Protein AF-A0A382W551-F1 (afdb_monomer_lite)

Organism: NCBI:txid408172

Foldseek 3Di:
DDQPDDDPVVLVVVCVVVVPDDPVSSVVVVLVSSLVSVLVVVCVVPPQVVC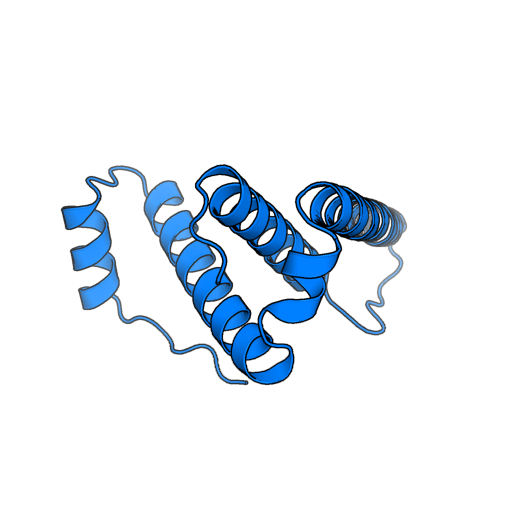VVCDLVVLVVQLVVLVVVLVVVVVCVVVVNDDDPDADNSNSVSSNVNSVVVNVCRVVVNRD

Secondary structure (DSSP, 8-state):
----PPPHHHHHHHHHHHT--SHHHHHHHHHHHHHHHHHHHHHHHH-SHHHHHHHHHHHHHHHHHHHHHHHHHHHHHHTT-----SS-HHHHHHHHHHHHHHHHHHHTT---

Sequence (112 aa):
MTVKKINEDKMSFMQDILGIETDMGVEMLRIVCECVQLFDTKQMDYGSTNIAACGEMGIAVRLQDKVSRMQNLLLKELKGESGVNHESLEDTFKDAANYAMIGLLLKRGLWK

Radius of gyration: 16.27 Å; chains: 1; bounding box: 38×27×41 Å

pLDDT: mean 91.68, std 9.25, range [54.22, 98.31]

Structure (mmCIF, N/CA/C/O backbone):
data_AF-A0A382W551-F1
#
_entry.id   AF-A0A382W551-F1
#
loop_
_atom_site.group_PDB
_atom_site.id
_atom_site.type_symbol
_atom_site.label_atom_id
_atom_site.label_alt_id
_atom_site.label_comp_id
_atom_site.label_asym_id
_atom_site.label_entity_id
_atom_site.label_seq_id
_atom_site.pdbx_PDB_ins_code
_atom_site.Cartn_x
_atom_site.Cartn_y
_atom_site.Cartn_z
_atom_site.occupancy
_atom_site.B_iso_or_equiv
_atom_site.auth_seq_id
_atom_site.auth_comp_id
_atom_site.auth_asym_id
_atom_site.auth_atom_id
_atom_site.pdbx_PDB_model_num
ATOM 1 N N . MET A 1 1 ? -1.638 16.613 -0.141 1.00 54.22 1 MET A N 1
ATOM 2 C CA . MET A 1 1 ? -2.856 16.394 -0.950 1.00 54.22 1 MET A CA 1
ATOM 3 C C . MET A 1 1 ? -3.939 15.859 -0.030 1.00 54.22 1 MET A C 1
ATOM 5 O O . MET A 1 1 ? -3.617 15.041 0.822 1.00 54.22 1 MET A O 1
ATOM 9 N N . THR A 1 2 ? -5.167 16.367 -0.104 1.00 57.03 2 THR A N 1
ATOM 10 C CA . THR A 1 2 ? -6.214 16.004 0.866 1.00 57.03 2 THR A CA 1
ATOM 11 C C . THR A 1 2 ? -6.844 14.670 0.476 1.00 57.03 2 THR A C 1
ATOM 13 O O . THR A 1 2 ? -7.543 14.600 -0.534 1.00 57.03 2 THR A O 1
ATOM 16 N N . VAL A 1 3 ? -6.598 13.624 1.271 1.00 70.38 3 VAL A N 1
ATOM 17 C CA . VAL A 1 3 ? -7.319 12.343 1.194 1.00 70.38 3 VAL A CA 1
ATOM 18 C C . VAL A 1 3 ? -8.815 12.645 1.288 1.00 70.38 3 VAL A C 1
ATOM 20 O O . VAL A 1 3 ? -9.266 13.339 2.205 1.00 70.38 3 VAL A O 1
ATOM 23 N N . LYS A 1 4 ? -9.600 12.178 0.315 1.00 81.00 4 LYS A N 1
ATOM 24 C CA . LYS A 1 4 ? -11.054 12.337 0.357 1.00 81.00 4 LYS A CA 1
ATOM 25 C C . LYS A 1 4 ? -11.580 11.457 1.477 1.00 81.00 4 LYS A C 1
ATOM 27 O O . LYS A 1 4 ? -11.570 10.232 1.360 1.00 81.00 4 LYS A O 1
ATOM 32 N N . LYS A 1 5 ? -12.095 12.097 2.528 1.00 81.94 5 LYS A N 1
ATOM 33 C CA . LYS A 1 5 ? -12.793 11.408 3.610 1.00 81.94 5 LYS A CA 1
ATOM 34 C C . LYS A 1 5 ? -13.992 10.655 3.033 1.00 81.94 5 LYS A C 1
ATOM 36 O O . LYS A 1 5 ? -14.891 11.263 2.447 1.00 81.94 5 LYS A O 1
ATOM 41 N N . ILE A 1 6 ? -13.986 9.336 3.179 1.00 85.25 6 ILE A N 1
ATOM 42 C CA . ILE A 1 6 ? -15.136 8.496 2.850 1.00 85.25 6 ILE A CA 1
ATOM 43 C C . ILE A 1 6 ? -16.118 8.622 4.015 1.00 85.25 6 ILE A C 1
ATOM 45 O O . ILE A 1 6 ? -15.716 8.539 5.173 1.00 85.25 6 ILE A O 1
ATOM 49 N N . ASN A 1 7 ? -17.381 8.924 3.713 1.00 90.50 7 ASN A N 1
ATOM 50 C CA . ASN A 1 7 ? -18.415 9.017 4.738 1.00 90.50 7 ASN A CA 1
ATOM 51 C C . ASN A 1 7 ? -18.927 7.621 5.124 1.00 90.50 7 ASN A C 1
ATOM 53 O O . ASN A 1 7 ? -18.737 6.651 4.390 1.00 90.50 7 ASN A O 1
ATOM 57 N N . GLU A 1 8 ? -19.595 7.545 6.272 1.00 91.31 8 GLU A N 1
ATOM 58 C CA . GLU A 1 8 ? -20.047 6.275 6.845 1.00 91.31 8 GLU A CA 1
ATOM 59 C C . GLU A 1 8 ? -21.034 5.530 5.942 1.00 91.31 8 GLU A C 1
ATOM 61 O O . GLU A 1 8 ? -20.884 4.328 5.754 1.00 91.31 8 GLU A O 1
ATOM 66 N N . ASP A 1 9 ? -21.946 6.237 5.270 1.00 93.38 9 ASP A N 1
ATOM 67 C CA . ASP A 1 9 ? -22.902 5.606 4.348 1.00 93.38 9 ASP A CA 1
ATOM 68 C C . ASP A 1 9 ? -22.199 4.845 3.211 1.00 93.38 9 ASP A C 1
ATOM 70 O O . ASP A 1 9 ? -22.579 3.728 2.860 1.00 93.38 9 ASP A O 1
ATOM 74 N N . LYS A 1 10 ? -21.135 5.425 2.637 1.00 93.81 10 LYS A N 1
ATOM 75 C CA . LYS A 1 10 ? -20.346 4.759 1.588 1.00 93.81 10 LYS A CA 1
ATOM 76 C C . LYS A 1 10 ? -19.533 3.595 2.139 1.00 93.81 10 LYS A C 1
ATOM 78 O O . LYS A 1 10 ? -19.348 2.613 1.427 1.00 93.81 10 LYS A O 1
ATOM 83 N N . MET A 1 11 ? -19.038 3.703 3.369 1.00 94.44 11 MET A N 1
ATOM 84 C CA . MET A 1 11 ? -18.311 2.612 4.015 1.00 94.44 11 MET A CA 1
ATOM 85 C C . MET A 1 11 ? -19.220 1.424 4.303 1.00 94.44 11 MET A C 1
ATOM 87 O O . MET A 1 11 ? -18.851 0.313 3.938 1.00 94.44 11 MET A O 1
ATOM 91 N N . SER A 1 12 ? -20.414 1.661 4.853 1.00 94.81 12 SER A N 1
ATOM 92 C CA . SER A 1 12 ? -21.426 0.621 5.075 1.00 94.81 12 SER A CA 1
ATOM 93 C C . SER A 1 12 ? -21.783 -0.074 3.765 1.00 94.81 12 SER A C 1
ATOM 95 O O . SER A 1 12 ? -21.763 -1.295 3.680 1.00 94.81 12 SER A O 1
ATOM 97 N N . PHE A 1 13 ? -22.004 0.697 2.698 1.00 96.25 13 PHE A N 1
ATOM 98 C CA . PHE A 1 13 ? -22.283 0.133 1.380 1.00 96.25 13 PHE A CA 1
ATOM 99 C C . PHE A 1 13 ? -21.152 -0.770 0.855 1.00 96.25 13 PHE A C 1
ATOM 101 O O . PHE A 1 13 ? -21.412 -1.849 0.325 1.00 96.25 13 PHE A O 1
ATOM 108 N N . MET A 1 14 ? -19.887 -0.354 0.989 1.00 95.94 14 MET A N 1
ATOM 109 C CA . MET A 1 14 ? -18.749 -1.180 0.564 1.00 95.94 14 MET A CA 1
ATOM 110 C C . MET A 1 14 ? -18.549 -2.406 1.462 1.00 95.94 14 MET A C 1
ATOM 112 O O . MET A 1 14 ? -18.209 -3.471 0.950 1.00 95.94 14 MET A O 1
ATOM 116 N N . GLN A 1 15 ? -18.766 -2.267 2.772 1.00 96.56 15 GLN A N 1
ATOM 117 C CA . GLN A 1 15 ? -18.754 -3.374 3.728 1.00 96.56 15 GLN A CA 1
ATOM 118 C C . GLN A 1 15 ? -19.763 -4.450 3.315 1.00 96.56 15 GLN A C 1
ATOM 120 O O . GLN A 1 15 ? -19.386 -5.618 3.207 1.00 96.56 15 GLN A O 1
ATOM 125 N N . ASP A 1 16 ? -20.998 -4.043 3.015 1.00 97.38 16 ASP A N 1
ATOM 126 C CA . ASP A 1 16 ? -22.081 -4.942 2.615 1.00 97.38 16 ASP A CA 1
ATOM 127 C C . ASP A 1 16 ? -21.758 -5.666 1.301 1.00 97.38 16 ASP A C 1
ATOM 129 O O . ASP A 1 16 ? -21.896 -6.885 1.211 1.00 97.38 16 ASP A O 1
ATOM 133 N N . ILE A 1 17 ? -21.266 -4.944 0.286 1.00 97.62 17 ILE A N 1
ATOM 134 C CA . ILE A 1 17 ? -20.897 -5.533 -1.015 1.00 97.62 17 ILE A CA 1
ATOM 135 C C . ILE A 1 17 ? -19.778 -6.564 -0.886 1.00 97.62 17 ILE A C 1
ATOM 137 O O . ILE A 1 17 ? -19.784 -7.576 -1.587 1.00 97.62 17 ILE A O 1
ATOM 141 N N . LEU A 1 18 ? -18.790 -6.287 -0.037 1.00 97.06 18 LEU A N 1
ATOM 142 C CA . LEU A 1 18 ? -17.637 -7.163 0.153 1.00 97.06 18 LEU A CA 1
ATOM 143 C C . LEU A 1 18 ? -17.914 -8.297 1.148 1.00 97.06 18 LEU A C 1
ATOM 145 O O . LEU A 1 18 ? -17.075 -9.188 1.274 1.00 97.06 18 LEU A O 1
ATOM 149 N N . GLY A 1 19 ? -19.057 -8.276 1.842 1.00 97.62 19 GLY A N 1
ATOM 150 C CA . GLY A 1 19 ? -19.387 -9.243 2.887 1.00 97.62 19 GLY A CA 1
ATOM 151 C C . GLY A 1 19 ? -18.411 -9.186 4.064 1.00 97.62 19 GLY A C 1
ATOM 152 O O . GLY A 1 19 ? -18.009 -10.223 4.585 1.00 97.62 19 GLY A O 1
ATOM 153 N N . ILE A 1 20 ? -17.960 -7.988 4.448 1.00 97.81 20 ILE A N 1
ATOM 154 C CA . ILE A 1 20 ? -17.026 -7.822 5.568 1.00 97.81 20 ILE A CA 1
ATOM 155 C C . ILE A 1 20 ? -17.798 -7.900 6.890 1.00 97.81 20 ILE A C 1
ATOM 157 O O . ILE A 1 20 ? -18.593 -7.022 7.219 1.00 97.81 20 ILE A O 1
ATOM 161 N N . GLU A 1 21 ? -17.508 -8.934 7.675 1.00 97.38 21 GLU A N 1
ATOM 162 C CA . GLU A 1 21 ? -18.224 -9.217 8.928 1.00 97.38 21 GLU A CA 1
ATOM 163 C C . GLU A 1 21 ? -17.540 -8.660 10.185 1.00 97.38 21 GLU A C 1
ATOM 165 O O . GLU A 1 21 ? -18.161 -8.584 11.241 1.00 97.38 21 GLU A O 1
ATOM 170 N N . THR A 1 22 ? -16.257 -8.293 10.105 1.00 97.88 22 THR A N 1
ATOM 171 C CA . THR A 1 22 ? -15.472 -7.876 11.280 1.00 97.88 22 THR A CA 1
ATOM 172 C C . THR A 1 22 ? -15.187 -6.383 11.274 1.00 97.88 22 THR A C 1
ATOM 174 O O . THR A 1 22 ? -14.844 -5.823 10.232 1.00 97.88 22 THR A O 1
ATOM 177 N N . ASP A 1 23 ? -15.200 -5.769 12.458 1.00 96.56 23 ASP A N 1
ATOM 178 C CA . ASP A 1 23 ? -14.835 -4.358 12.638 1.00 96.56 23 ASP A CA 1
ATOM 179 C C . ASP A 1 23 ? -13.433 -4.062 12.083 1.00 96.56 23 ASP A C 1
ATOM 181 O O . ASP A 1 23 ? -13.219 -3.081 11.378 1.00 96.56 23 ASP A O 1
ATOM 185 N N . MET A 1 24 ? -12.469 -4.961 12.315 1.00 97.56 24 MET A N 1
ATOM 186 C CA . MET A 1 24 ? -11.108 -4.808 11.783 1.00 97.56 24 MET A CA 1
ATOM 187 C C . MET A 1 24 ? -11.047 -4.932 10.259 1.00 97.56 24 MET A C 1
ATOM 189 O O . MET A 1 24 ? -10.200 -4.299 9.631 1.00 97.56 24 MET A O 1
ATOM 193 N N . GLY A 1 25 ? -11.938 -5.711 9.644 1.00 97.62 25 GLY A N 1
ATOM 194 C CA . GLY A 1 25 ? -12.077 -5.744 8.192 1.00 97.62 25 GLY A CA 1
ATOM 195 C C . GLY A 1 25 ? -12.577 -4.409 7.636 1.00 97.62 25 GLY A C 1
ATOM 196 O O . GLY A 1 25 ? -12.082 -3.960 6.603 1.00 97.62 25 GLY A O 1
ATOM 197 N N . VAL A 1 26 ? -13.504 -3.747 8.337 1.00 96.25 26 VAL A N 1
ATOM 198 C CA . VAL A 1 26 ? -13.998 -2.410 7.966 1.00 96.25 26 VAL A CA 1
ATOM 199 C C . VAL A 1 26 ? -12.882 -1.375 8.090 1.00 96.25 26 VAL A C 1
ATOM 201 O O . VAL A 1 26 ? -12.669 -0.587 7.168 1.00 96.25 26 VAL A O 1
ATOM 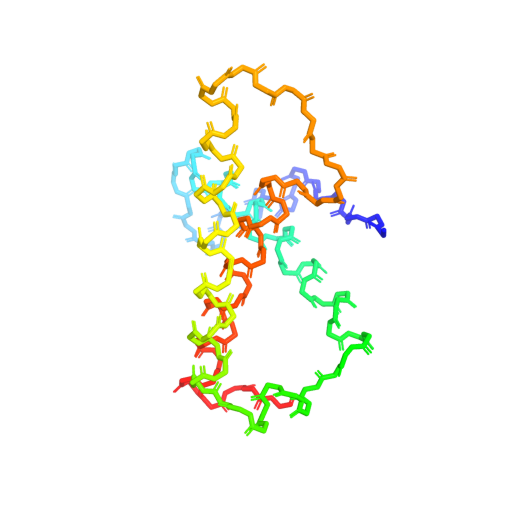204 N N . GLU A 1 27 ? -12.108 -1.414 9.174 1.00 96.44 27 GLU A N 1
ATOM 205 C CA . GLU A 1 27 ? -10.954 -0.525 9.352 1.00 96.44 27 GLU A CA 1
ATOM 206 C C . GLU A 1 27 ? -9.856 -0.784 8.307 1.00 96.44 27 GLU A C 1
ATOM 208 O O . GLU A 1 27 ? -9.324 0.157 7.714 1.00 96.44 27 GLU A O 1
ATOM 213 N N . MET A 1 28 ? -9.575 -2.048 7.977 1.00 96.88 28 MET A N 1
ATOM 214 C CA . MET A 1 28 ? -8.661 -2.395 6.883 1.00 96.88 28 MET A CA 1
ATOM 215 C C . MET A 1 28 ? -9.156 -1.839 5.542 1.00 96.88 28 MET A C 1
ATOM 217 O O . MET A 1 28 ? -8.362 -1.303 4.768 1.00 96.88 28 MET A O 1
ATOM 221 N N . LEU A 1 29 ? -10.460 -1.913 5.261 1.00 96.25 29 LEU A N 1
ATOM 222 C CA . LEU A 1 29 ? -11.044 -1.339 4.049 1.00 96.25 29 LEU A CA 1
ATOM 223 C C . LEU A 1 29 ? -10.838 0.182 3.983 1.00 96.25 29 LEU A C 1
ATOM 225 O O . LEU A 1 29 ? -10.510 0.696 2.909 1.00 96.25 29 LEU A O 1
ATOM 229 N N . ARG A 1 30 ? -10.967 0.904 5.107 1.00 95.38 30 ARG A N 1
ATOM 230 C CA . ARG A 1 30 ? -10.651 2.346 5.167 1.00 95.38 30 ARG A CA 1
ATOM 231 C C . ARG A 1 30 ? -9.198 2.599 4.781 1.00 95.38 30 ARG A C 1
ATOM 233 O O . ARG A 1 30 ? -8.941 3.407 3.890 1.00 95.38 30 ARG A O 1
ATOM 240 N N . ILE A 1 31 ? -8.265 1.855 5.374 1.00 96.06 31 ILE A N 1
ATOM 241 C CA . ILE A 1 31 ? -6.827 1.979 5.090 1.00 96.06 31 ILE A CA 1
ATOM 242 C C . ILE A 1 31 ? -6.524 1.678 3.617 1.00 96.06 31 ILE A C 1
ATOM 244 O O . ILE A 1 31 ? -5.775 2.417 2.977 1.00 96.06 31 ILE A O 1
ATOM 248 N N . VAL A 1 32 ? -7.125 0.631 3.043 1.00 96.19 32 VAL A N 1
ATOM 249 C CA . VAL A 1 32 ? -6.972 0.301 1.615 1.00 96.19 32 VAL A CA 1
ATOM 250 C C . VAL A 1 32 ? -7.462 1.449 0.739 1.00 96.19 32 VAL A C 1
ATOM 252 O O . VAL A 1 32 ? -6.779 1.820 -0.215 1.00 96.19 32 VAL A O 1
ATOM 255 N N . CYS A 1 33 ? -8.601 2.059 1.071 1.00 95.38 33 CYS A N 1
ATOM 256 C CA . CYS A 1 33 ? -9.103 3.212 0.332 1.00 95.38 33 CYS A CA 1
ATOM 257 C C . CYS A 1 33 ? -8.128 4.396 0.376 1.00 95.38 33 CYS A C 1
ATOM 259 O O . CYS A 1 33 ? -7.898 5.034 -0.652 1.00 95.38 33 CYS A O 1
ATOM 261 N N . GLU A 1 34 ? -7.523 4.678 1.531 1.00 95.31 34 GLU A N 1
ATOM 262 C CA . GLU A 1 34 ? -6.486 5.708 1.647 1.00 95.31 34 GLU A CA 1
ATOM 263 C C . GLU A 1 34 ? -5.249 5.376 0.808 1.00 95.31 34 GLU A C 1
ATOM 265 O O . GLU A 1 34 ? -4.726 6.247 0.111 1.00 95.31 34 GLU A O 1
ATOM 270 N N . CYS A 1 35 ? -4.801 4.117 0.829 1.00 96.94 35 CYS A N 1
ATOM 271 C CA . CYS A 1 35 ? -3.665 3.652 0.034 1.00 96.94 35 CYS A CA 1
ATOM 272 C C . CYS A 1 35 ? -3.927 3.817 -1.466 1.00 96.94 35 CYS A C 1
ATOM 274 O O . CYS A 1 35 ? -3.058 4.320 -2.177 1.00 96.94 35 CYS A O 1
ATOM 276 N N . VAL A 1 36 ? -5.129 3.462 -1.934 1.00 96.62 36 VAL A N 1
ATOM 277 C CA . VAL A 1 36 ? -5.547 3.616 -3.337 1.00 96.62 36 VAL A CA 1
ATOM 278 C C . VAL A 1 36 ? -5.613 5.087 -3.735 1.00 96.62 36 VAL A C 1
ATOM 280 O O . VAL A 1 36 ? -5.114 5.441 -4.799 1.00 96.62 36 VAL A O 1
ATOM 283 N N . GLN A 1 37 ? -6.167 5.958 -2.885 1.00 95.62 37 GLN A N 1
ATOM 284 C CA . GLN A 1 37 ? -6.152 7.399 -3.145 1.00 95.62 37 GLN A CA 1
ATOM 285 C C . GLN A 1 37 ? -4.716 7.927 -3.234 1.00 95.62 37 GLN A C 1
ATOM 287 O O . GLN A 1 37 ? -4.388 8.640 -4.174 1.00 95.62 37 GLN A O 1
ATOM 292 N N . LEU A 1 38 ? -3.834 7.543 -2.307 1.00 95.00 38 LEU A N 1
ATOM 293 C CA . LEU A 1 38 ? -2.423 7.928 -2.354 1.00 95.00 38 LEU A CA 1
ATOM 294 C C . LEU A 1 38 ? -1.734 7.411 -3.624 1.00 95.00 38 LEU A C 1
ATOM 296 O O . LEU A 1 38 ? -1.007 8.161 -4.275 1.00 95.00 38 LEU A O 1
ATOM 300 N N . PHE A 1 39 ? -1.965 6.152 -3.992 1.00 95.88 39 PHE A N 1
ATOM 301 C CA . PHE A 1 39 ? -1.428 5.567 -5.216 1.00 95.88 39 PHE A CA 1
ATOM 302 C C . PHE A 1 39 ? -1.860 6.366 -6.446 1.00 95.88 39 PHE A C 1
ATOM 304 O O . PHE A 1 39 ? -0.998 6.750 -7.227 1.00 95.88 39 PHE A O 1
ATOM 311 N N . ASP A 1 40 ? -3.151 6.675 -6.580 1.00 95.44 40 ASP A N 1
ATOM 312 C CA . ASP A 1 40 ? -3.694 7.445 -7.705 1.00 95.44 40 ASP A CA 1
ATOM 313 C C . ASP A 1 40 ? -3.016 8.818 -7.828 1.00 95.44 40 ASP A C 1
ATOM 315 O O . ASP A 1 40 ? -2.596 9.227 -8.909 1.00 95.44 40 ASP A O 1
ATOM 319 N N . THR A 1 41 ? -2.782 9.489 -6.694 1.00 94.00 41 THR A N 1
ATOM 320 C CA . THR A 1 41 ? -2.061 10.770 -6.684 1.00 94.00 41 THR A CA 1
ATOM 321 C C . THR A 1 41 ? -0.619 10.647 -7.165 1.00 94.00 41 THR A C 1
ATOM 323 O O . THR A 1 41 ? -0.202 11.406 -8.034 1.00 94.00 41 THR A O 1
ATOM 326 N N . LYS A 1 42 ? 0.122 9.642 -6.686 1.00 92.00 42 LYS A N 1
ATOM 327 C CA . LYS A 1 42 ? 1.501 9.382 -7.126 1.00 92.00 42 LYS A CA 1
ATOM 328 C C . LYS A 1 42 ? 1.549 8.948 -8.592 1.00 92.00 42 LYS A C 1
ATOM 330 O O . LYS A 1 42 ? 2.475 9.300 -9.317 1.00 92.00 42 LYS A O 1
ATOM 335 N N . GLN A 1 4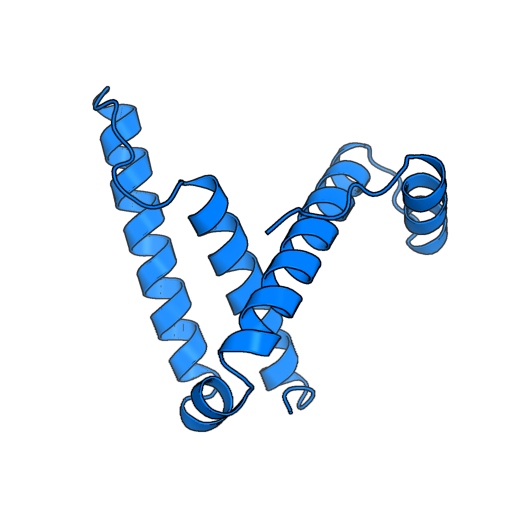3 ? 0.557 8.189 -9.040 1.00 94.12 43 GLN A N 1
ATOM 336 C CA . GLN A 1 43 ? 0.470 7.701 -10.408 1.00 94.12 43 GLN A CA 1
ATOM 337 C C . GLN A 1 43 ? 0.302 8.850 -11.411 1.00 94.12 43 GLN A C 1
ATOM 339 O O . GLN A 1 43 ? 0.907 8.795 -12.482 1.00 94.12 43 GLN A O 1
ATOM 344 N N . MET A 1 44 ? -0.447 9.902 -11.059 1.00 91.06 44 MET A N 1
ATOM 345 C CA . MET A 1 44 ? -0.541 11.121 -11.875 1.00 91.06 44 MET A CA 1
ATOM 346 C C . MET A 1 44 ? 0.811 11.833 -12.036 1.00 91.06 44 MET A C 1
ATOM 348 O O . MET A 1 44 ? 1.076 12.380 -13.104 1.00 91.06 44 MET A O 1
ATOM 352 N N . ASP A 1 45 ? 1.666 11.796 -11.011 1.00 89.19 45 ASP A N 1
ATOM 353 C CA . ASP A 1 45 ? 2.975 12.459 -11.032 1.00 89.19 45 ASP A CA 1
ATOM 354 C C . ASP A 1 45 ? 4.044 11.646 -11.781 1.00 89.19 45 ASP A C 1
ATOM 356 O O . ASP A 1 45 ? 4.849 12.202 -12.530 1.00 89.19 45 ASP A O 1
ATOM 360 N N . TYR A 1 46 ? 4.088 10.326 -11.572 1.00 86.75 46 TYR A N 1
ATOM 361 C CA . TYR A 1 46 ? 5.187 9.476 -12.052 1.00 86.75 46 TYR A CA 1
ATOM 362 C C . TYR A 1 46 ? 4.882 8.710 -13.344 1.00 86.75 46 TYR A C 1
ATOM 364 O O . TYR A 1 46 ? 5.817 8.329 -14.057 1.00 86.75 46 TYR A O 1
ATOM 372 N N . GLY A 1 47 ? 3.606 8.447 -13.639 1.00 89.06 47 GLY A N 1
ATOM 373 C CA . GLY A 1 47 ? 3.194 7.542 -14.711 1.00 89.06 47 GLY A CA 1
ATOM 374 C C . GLY A 1 47 ? 3.729 6.107 -14.557 1.00 89.06 47 GLY A C 1
ATOM 375 O O . GLY A 1 47 ? 4.347 5.728 -13.560 1.00 89.06 47 GLY A O 1
ATOM 376 N N . SER A 1 48 ? 3.504 5.279 -15.578 1.00 91.44 48 SER A N 1
ATOM 377 C CA . SER A 1 48 ? 3.720 3.823 -15.487 1.00 91.44 48 SER A CA 1
ATOM 378 C C . SER A 1 48 ? 5.097 3.329 -15.928 1.00 91.44 48 SER A C 1
ATOM 380 O O . SER A 1 48 ? 5.476 2.188 -15.634 1.00 91.44 48 SER A O 1
ATOM 382 N N . THR A 1 49 ? 5.862 4.169 -16.627 1.00 89.50 49 THR A N 1
ATOM 383 C CA . THR A 1 49 ? 7.074 3.773 -17.361 1.00 89.50 49 THR A CA 1
ATOM 384 C C . THR A 1 49 ? 8.158 3.191 -16.455 1.00 89.50 49 THR A C 1
ATOM 386 O O . THR A 1 49 ? 8.756 2.169 -16.785 1.00 89.50 49 THR A O 1
ATOM 389 N N . ASN A 1 50 ? 8.385 3.792 -15.284 1.00 85.75 50 ASN A N 1
ATOM 390 C CA . ASN A 1 50 ? 9.453 3.370 -14.371 1.00 85.75 50 ASN A CA 1
ATOM 391 C C . ASN A 1 50 ? 9.216 1.974 -13.785 1.00 85.75 50 ASN A C 1
ATOM 393 O O . ASN A 1 50 ? 10.157 1.201 -13.611 1.00 85.75 50 ASN A O 1
ATOM 397 N N . ILE A 1 51 ? 7.962 1.644 -13.476 1.00 90.75 51 ILE A N 1
ATOM 398 C CA . ILE A 1 51 ? 7.602 0.309 -12.995 1.00 90.75 51 ILE A CA 1
ATOM 399 C C . ILE A 1 51 ? 7.662 -0.696 -14.147 1.00 90.75 51 ILE A C 1
ATOM 401 O O . ILE A 1 51 ? 8.217 -1.777 -13.968 1.00 90.75 51 ILE A O 1
ATOM 405 N N . ALA A 1 52 ? 7.169 -0.332 -15.335 1.00 87.56 52 ALA A N 1
ATOM 406 C CA . ALA A 1 52 ? 7.205 -1.205 -16.509 1.00 87.56 52 ALA A CA 1
ATOM 407 C C . ALA A 1 52 ? 8.642 -1.584 -16.913 1.00 87.56 52 ALA A C 1
ATOM 409 O O . ALA A 1 52 ? 8.897 -2.733 -17.263 1.00 87.56 52 ALA A O 1
ATOM 410 N N . ALA A 1 53 ? 9.590 -0.648 -16.803 1.00 88.94 53 ALA A N 1
ATOM 411 C CA . ALA A 1 53 ? 10.994 -0.882 -17.131 1.00 88.94 53 ALA A CA 1
ATOM 412 C C . ALA A 1 53 ? 11.695 -1.859 -16.169 1.00 88.94 53 ALA A C 1
ATOM 414 O O . ALA A 1 53 ? 12.569 -2.613 -16.591 1.00 88.94 53 ALA A O 1
ATOM 415 N N . CYS A 1 54 ? 11.336 -1.851 -14.881 1.00 91.19 54 CYS A N 1
ATOM 416 C CA . CYS A 1 54 ? 11.994 -2.686 -13.868 1.00 91.19 54 CYS A CA 1
ATOM 417 C C . CYS A 1 54 ? 11.218 -3.966 -13.507 1.00 91.19 54 CYS A C 1
ATOM 419 O O . CYS A 1 54 ? 11.794 -4.874 -12.903 1.00 91.19 54 CYS A O 1
ATOM 421 N N . GLY A 1 55 ? 9.924 -4.034 -13.827 1.00 93.62 55 GLY A N 1
ATOM 422 C CA . GLY A 1 55 ? 9.051 -5.171 -13.537 1.00 93.62 55 GLY A CA 1
ATOM 423 C C . GLY A 1 55 ? 9.019 -5.571 -12.057 1.00 93.62 55 GLY A C 1
ATOM 424 O O . GLY A 1 55 ? 9.250 -4.762 -11.155 1.00 93.62 55 GLY A O 1
ATOM 425 N N . GLU A 1 56 ? 8.750 -6.853 -11.801 1.00 95.88 56 GLU A N 1
ATOM 426 C CA . GLU A 1 56 ? 8.639 -7.420 -10.447 1.00 95.88 56 GLU A CA 1
ATOM 427 C C . GLU A 1 56 ? 9.936 -7.263 -9.629 1.00 95.88 56 GLU A C 1
ATOM 429 O O . GLU A 1 56 ? 9.878 -7.021 -8.424 1.00 95.88 56 GLU A O 1
ATOM 434 N N . MET A 1 57 ? 11.109 -7.309 -10.273 1.00 96.12 57 MET A N 1
ATOM 435 C CA . MET A 1 57 ? 12.396 -7.083 -9.599 1.00 96.12 57 MET A CA 1
ATOM 436 C C . MET A 1 57 ? 12.497 -5.655 -9.048 1.00 96.12 57 MET A C 1
ATOM 438 O O . MET A 1 57 ? 12.941 -5.440 -7.920 1.00 96.12 57 MET A O 1
ATOM 442 N N . GLY A 1 58 ? 12.018 -4.668 -9.809 1.00 96.06 58 GLY A N 1
ATOM 443 C CA . GLY A 1 58 ? 11.929 -3.286 -9.345 1.00 96.06 58 GLY A CA 1
ATOM 444 C C . GLY A 1 58 ? 10.999 -3.106 -8.147 1.00 96.06 58 GLY A C 1
ATOM 445 O O . GLY A 1 58 ? 11.242 -2.218 -7.327 1.00 96.06 58 GLY A O 1
ATOM 446 N N . ILE A 1 59 ? 9.953 -3.928 -8.032 1.00 97.56 59 ILE A N 1
ATOM 447 C CA . ILE A 1 59 ? 9.067 -3.947 -6.863 1.00 97.56 59 ILE A CA 1
ATOM 448 C C . ILE A 1 59 ? 9.773 -4.569 -5.660 1.00 97.56 59 ILE A C 1
ATOM 450 O O . ILE A 1 59 ? 9.727 -3.988 -4.578 1.00 97.56 59 ILE A O 1
ATOM 454 N N . ALA A 1 60 ? 10.484 -5.684 -5.843 1.00 97.81 60 ALA A N 1
ATOM 455 C CA . ALA A 1 60 ? 11.236 -6.332 -4.768 1.00 97.81 60 ALA A CA 1
ATOM 456 C C . ALA A 1 60 ? 12.260 -5.382 -4.120 1.00 97.81 60 ALA A C 1
ATOM 458 O O . ALA A 1 60 ? 12.300 -5.265 -2.896 1.00 97.81 60 ALA A O 1
ATOM 459 N N . VAL A 1 61 ? 13.020 -4.634 -4.929 1.00 97.50 61 VAL A N 1
ATOM 460 C CA . VAL A 1 61 ? 13.992 -3.639 -4.435 1.00 97.50 61 VAL A CA 1
ATOM 461 C C . VAL A 1 61 ? 13.308 -2.508 -3.656 1.00 97.50 61 VAL A C 1
ATOM 463 O O . VAL A 1 61 ? 13.786 -2.102 -2.600 1.00 97.50 61 VAL A O 1
ATOM 466 N N . ARG A 1 62 ? 12.163 -2.008 -4.134 1.00 96.75 62 ARG A N 1
ATOM 467 C CA . ARG A 1 62 ? 11.417 -0.934 -3.452 1.00 96.75 62 ARG A CA 1
ATOM 468 C C . ARG A 1 62 ? 10.793 -1.399 -2.138 1.00 96.75 62 ARG A C 1
ATOM 470 O O . ARG A 1 62 ? 10.797 -0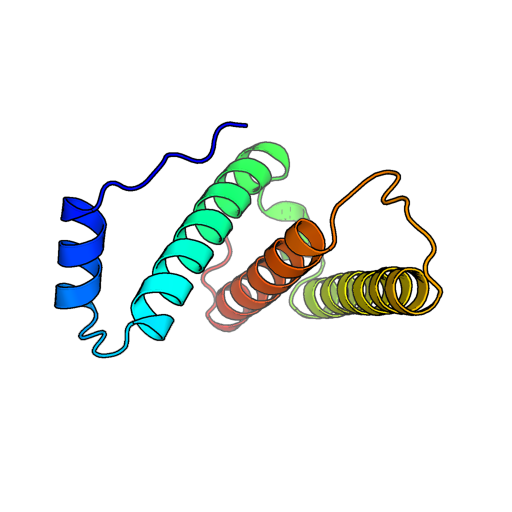.653 -1.163 1.00 96.75 62 ARG A O 1
ATOM 477 N N . LEU A 1 63 ? 10.293 -2.633 -2.089 1.00 98.12 63 LEU A N 1
ATOM 478 C CA . LEU A 1 63 ? 9.824 -3.247 -0.847 1.00 98.12 63 LEU A CA 1
ATOM 479 C C . LEU A 1 63 ? 10.971 -3.422 0.151 1.00 98.12 63 LEU A C 1
ATOM 481 O O . LEU A 1 63 ? 10.794 -3.112 1.326 1.00 98.12 63 LEU A O 1
ATOM 485 N N . GLN A 1 64 ? 12.147 -3.860 -0.309 1.00 98.00 64 GLN A N 1
ATOM 486 C CA . GLN A 1 64 ? 13.335 -3.980 0.535 1.00 98.00 64 GLN A CA 1
ATOM 487 C C . GLN A 1 64 ? 13.706 -2.638 1.179 1.00 98.00 64 GLN A C 1
ATOM 489 O O . GLN A 1 64 ? 13.882 -2.585 2.395 1.00 98.00 64 GLN A O 1
ATOM 494 N N . ASP A 1 65 ? 13.757 -1.557 0.395 1.00 96.31 65 ASP A N 1
ATOM 495 C CA . ASP A 1 65 ? 14.029 -0.205 0.902 1.00 96.31 65 ASP A CA 1
ATOM 496 C C . ASP A 1 65 ? 13.022 0.212 1.988 1.00 96.31 65 ASP A C 1
ATOM 498 O O . ASP A 1 65 ? 13.404 0.642 3.081 1.00 96.31 65 ASP A O 1
ATOM 502 N N . LYS A 1 66 ? 11.723 -0.015 1.744 1.00 95.75 66 LYS A N 1
ATOM 503 C CA . LYS A 1 66 ? 10.674 0.311 2.721 1.00 95.75 66 LYS A CA 1
ATOM 504 C C . LYS A 1 66 ? 10.775 -0.536 3.990 1.00 95.75 66 LYS A C 1
ATOM 506 O O . LYS A 1 66 ? 10.626 0.015 5.076 1.00 95.75 66 LYS A O 1
ATOM 511 N N . VAL A 1 67 ? 11.103 -1.826 3.901 1.00 97.06 67 VAL A N 1
ATOM 512 C CA . VAL A 1 67 ? 11.339 -2.676 5.085 1.00 97.06 67 VAL A CA 1
ATOM 513 C C . VAL A 1 67 ? 12.544 -2.186 5.890 1.00 97.06 67 VAL A C 1
ATOM 515 O O . VAL A 1 67 ? 12.450 -2.057 7.112 1.00 97.06 67 VAL A O 1
ATOM 518 N N . SER A 1 68 ? 13.659 -1.853 5.236 1.00 96.00 68 SER A N 1
ATOM 519 C CA . SER A 1 68 ? 14.833 -1.291 5.916 1.00 96.00 68 SER A CA 1
ATOM 520 C C . SER A 1 68 ? 14.508 0.033 6.610 1.00 96.00 68 SER A C 1
ATOM 522 O O . SER A 1 68 ? 14.938 0.269 7.742 1.00 96.00 68 SER A O 1
ATOM 524 N N . ARG A 1 69 ? 13.687 0.883 5.985 1.00 94.12 69 ARG A N 1
ATOM 525 C CA . ARG A 1 69 ? 13.184 2.110 6.611 1.00 94.12 69 ARG A CA 1
ATOM 526 C C . ARG A 1 69 ? 12.327 1.823 7.847 1.00 94.12 69 ARG A C 1
ATOM 528 O O . ARG A 1 69 ? 12.566 2.451 8.878 1.00 94.12 69 ARG A O 1
ATOM 535 N N . MET A 1 70 ? 11.377 0.886 7.773 1.00 94.56 70 MET A N 1
ATOM 536 C CA . MET A 1 70 ? 10.542 0.498 8.924 1.00 94.56 70 MET A CA 1
ATOM 537 C C . MET A 1 70 ? 11.407 0.062 10.105 1.00 94.56 70 MET A C 1
ATOM 539 O O . MET A 1 70 ? 11.220 0.552 11.215 1.00 94.56 70 MET A O 1
ATOM 543 N N . GLN A 1 71 ? 12.391 -0.808 9.858 1.00 94.12 71 GLN A N 1
ATOM 544 C CA . GLN A 1 71 ? 13.315 -1.282 10.891 1.00 94.12 71 GLN A CA 1
ATOM 545 C C . GLN A 1 71 ? 14.058 -0.120 11.557 1.00 94.12 71 GLN A C 1
ATOM 547 O O . GLN A 1 71 ? 14.123 -0.054 12.781 1.00 94.12 71 GLN A O 1
ATOM 552 N N . ASN A 1 72 ? 14.569 0.825 10.767 1.00 91.94 72 ASN A N 1
ATOM 553 C CA . ASN A 1 72 ? 15.277 1.988 11.294 1.00 91.94 72 ASN A CA 1
ATOM 554 C C . ASN A 1 72 ? 14.382 2.881 12.167 1.00 91.94 72 ASN A C 1
ATOM 556 O O . ASN A 1 72 ? 14.830 3.331 13.219 1.00 91.94 72 ASN A O 1
ATOM 560 N N . LEU A 1 73 ? 13.141 3.147 11.748 1.00 90.94 73 LEU A N 1
ATOM 561 C CA . LEU A 1 73 ? 12.202 3.978 12.511 1.00 90.94 73 LEU A CA 1
ATOM 562 C C . LEU A 1 73 ? 11.767 3.292 13.813 1.00 90.94 73 LEU A C 1
ATOM 564 O O . LEU A 1 73 ? 11.868 3.898 14.875 1.00 90.94 73 LEU A O 1
ATOM 568 N N . LEU A 1 74 ? 11.398 2.012 13.751 1.00 91.69 74 LEU A N 1
ATOM 569 C CA . LEU A 1 74 ? 11.011 1.229 14.929 1.00 91.69 74 LEU A CA 1
ATOM 570 C C . LEU A 1 74 ? 12.156 1.117 15.945 1.00 91.69 74 LEU A C 1
ATOM 572 O O . LEU A 1 74 ? 11.944 1.250 17.146 1.00 91.69 74 LEU A O 1
ATOM 576 N N . LEU A 1 75 ? 13.394 0.917 15.482 1.00 91.62 75 LEU A N 1
ATOM 577 C CA . LEU A 1 75 ? 14.560 0.877 16.369 1.00 91.62 75 LEU A CA 1
ATOM 578 C C . LEU A 1 75 ? 14.815 2.217 17.067 1.00 91.62 75 LEU A C 1
ATOM 580 O O . LEU A 1 75 ? 15.265 2.219 18.210 1.00 91.62 75 LEU A O 1
ATOM 584 N N . LYS A 1 76 ? 14.546 3.344 16.402 1.00 88.75 76 LYS A N 1
ATOM 585 C CA . LYS A 1 76 ? 14.642 4.675 17.016 1.00 88.75 76 LYS A CA 1
ATOM 586 C C . LYS A 1 76 ? 13.560 4.890 18.068 1.00 88.75 76 LYS A C 1
ATOM 588 O O . LYS A 1 76 ? 13.877 5.321 19.173 1.00 88.75 76 LYS A O 1
ATOM 593 N N . GLU A 1 77 ? 12.319 4.513 17.763 1.00 87.00 77 GLU A N 1
ATOM 594 C CA . GLU A 1 77 ? 11.203 4.569 18.717 1.00 87.00 77 GLU A CA 1
ATOM 595 C C . GLU A 1 77 ? 11.499 3.743 19.974 1.00 87.00 77 GLU A C 1
ATOM 597 O O . GLU A 1 77 ? 11.346 4.239 21.089 1.00 87.00 77 GLU A O 1
ATOM 602 N N . LEU A 1 78 ? 12.029 2.525 19.813 1.00 89.31 78 LEU A N 1
ATOM 603 C CA . LEU A 1 78 ? 12.441 1.665 20.929 1.00 89.31 78 LEU A CA 1
ATOM 604 C C . LEU A 1 78 ? 13.561 2.272 21.787 1.00 89.31 78 LEU A C 1
ATOM 606 O O . LEU A 1 78 ? 13.645 1.986 22.980 1.00 89.31 78 LEU A O 1
ATOM 610 N N . LYS A 1 79 ? 14.421 3.108 21.198 1.00 90.75 79 LYS A N 1
ATOM 611 C CA . LYS A 1 79 ? 15.484 3.837 21.909 1.00 90.75 79 LYS A CA 1
ATOM 612 C C . LYS A 1 79 ? 14.998 5.139 22.551 1.00 90.75 79 LYS A C 1
ATOM 614 O O . LYS A 1 79 ? 15.791 5.816 23.200 1.00 90.75 79 LYS A O 1
ATOM 619 N N . GLY A 1 80 ? 13.724 5.496 22.382 1.00 84.62 80 GLY A N 1
ATOM 620 C CA . GLY A 1 80 ? 13.171 6.767 22.848 1.00 84.62 80 GLY A CA 1
ATOM 621 C C . GLY A 1 80 ? 13.657 7.976 22.043 1.00 84.62 80 GLY A C 1
ATOM 622 O O . GLY A 1 80 ? 13.543 9.107 22.513 1.00 84.62 80 GLY A O 1
ATOM 623 N N . GLU A 1 81 ? 14.206 7.763 20.844 1.00 81.19 81 GLU A N 1
ATOM 624 C CA . GLU A 1 81 ? 14.612 8.841 19.944 1.00 81.19 81 GLU A CA 1
ATOM 625 C C . GLU A 1 81 ? 13.362 9.418 19.263 1.00 81.19 81 GLU A C 1
ATOM 627 O O . GLU A 1 81 ? 12.829 8.853 18.307 1.00 81.19 81 GLU A O 1
ATOM 632 N N . SER A 1 82 ? 12.869 10.550 19.760 1.00 63.28 82 SER A N 1
ATOM 633 C CA . SER A 1 82 ? 11.731 11.260 19.177 1.00 63.28 82 SER A CA 1
ATOM 634 C C . SER A 1 82 ? 12.195 12.191 18.053 1.00 63.28 82 SER A C 1
ATOM 636 O O . SER A 1 82 ? 12.830 13.218 18.278 1.00 63.28 82 SER A O 1
ATOM 638 N N . GLY A 1 83 ? 11.876 11.822 16.810 1.00 59.56 83 GLY A N 1
ATOM 639 C CA . GLY A 1 83 ? 12.164 12.651 15.640 1.00 59.56 83 GLY A CA 1
ATOM 640 C C . GLY A 1 83 ? 12.044 11.893 14.324 1.00 59.56 83 GLY A C 1
ATOM 641 O O . GLY A 1 83 ? 12.999 11.270 13.858 1.00 59.56 83 GLY A O 1
ATOM 642 N N . VAL A 1 84 ? 10.879 11.984 13.681 1.00 61.91 84 VAL A N 1
ATOM 643 C CA . VAL A 1 84 ? 10.756 11.654 12.259 1.00 61.91 84 VAL A CA 1
ATOM 644 C C . VAL A 1 84 ? 11.084 12.914 11.471 1.00 61.91 84 VAL A C 1
ATOM 646 O O . VAL A 1 84 ? 10.278 13.833 11.398 1.00 61.91 84 VAL A O 1
ATOM 649 N N . ASN A 1 85 ? 12.273 12.967 10.874 1.00 62.84 85 ASN A N 1
ATOM 650 C CA . ASN A 1 85 ? 12.703 14.187 10.194 1.00 62.84 85 ASN A CA 1
ATOM 651 C C . ASN A 1 85 ? 11.976 14.426 8.861 1.00 62.84 85 ASN A C 1
ATOM 653 O O . ASN A 1 85 ? 11.854 15.581 8.460 1.00 62.84 85 ASN A O 1
ATOM 657 N N . HIS A 1 86 ? 11.528 13.374 8.152 1.00 70.00 86 HIS A N 1
ATOM 658 C CA . HIS A 1 86 ? 11.081 13.503 6.751 1.00 70.00 86 HIS A CA 1
ATOM 659 C C . HIS A 1 86 ? 9.782 12.757 6.383 1.00 70.00 86 HIS A C 1
ATOM 661 O O . HIS A 1 86 ? 8.900 13.367 5.798 1.00 70.00 86 HIS A O 1
ATOM 667 N N . GLU A 1 87 ? 9.645 11.461 6.683 1.00 78.44 87 GLU A N 1
ATOM 668 C CA . GLU A 1 87 ? 8.491 10.640 6.249 1.00 78.44 87 GLU A CA 1
ATOM 669 C C . GLU A 1 87 ? 8.102 9.684 7.388 1.00 78.44 87 GLU A C 1
ATOM 671 O O . GLU A 1 87 ? 8.979 9.075 8.012 1.00 78.44 87 GLU A O 1
ATOM 676 N N . SER A 1 88 ? 6.814 9.590 7.710 1.00 89.75 88 SER A N 1
ATOM 677 C CA . SER A 1 88 ? 6.338 8.852 8.885 1.00 89.75 88 SER A CA 1
ATOM 678 C C . SER A 1 88 ? 6.459 7.334 8.723 1.00 89.75 88 SER A C 1
ATOM 680 O O . SER A 1 88 ? 6.658 6.798 7.626 1.00 89.75 88 SER A O 1
ATOM 682 N N . LEU A 1 89 ? 6.354 6.613 9.842 1.00 92.06 89 LEU A N 1
ATOM 683 C CA . LEU A 1 89 ? 6.249 5.156 9.806 1.00 92.06 89 LEU A CA 1
ATOM 684 C C . LEU A 1 89 ? 4.959 4.720 9.084 1.00 92.06 89 LEU A C 1
ATOM 686 O O . LEU A 1 89 ? 4.981 3.761 8.317 1.00 92.06 89 LEU A O 1
ATOM 690 N N . GLU A 1 90 ? 3.869 5.473 9.251 1.00 93.88 90 GLU A N 1
ATOM 691 C CA . GLU A 1 90 ? 2.599 5.249 8.551 1.00 93.88 90 GLU A CA 1
ATOM 692 C C . GLU A 1 90 ? 2.743 5.384 7.027 1.00 93.88 90 GLU A C 1
ATOM 694 O O . GLU A 1 90 ? 2.319 4.492 6.291 1.00 93.88 90 GLU A O 1
ATOM 699 N N . ASP A 1 91 ? 3.417 6.435 6.547 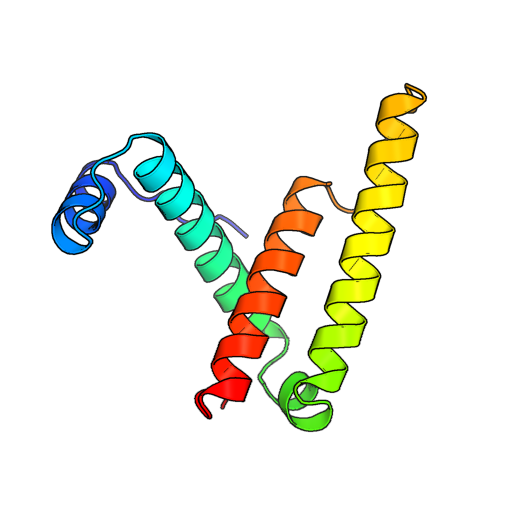1.00 93.00 91 ASP A N 1
ATOM 700 C CA . ASP A 1 91 ? 3.720 6.610 5.116 1.00 93.00 91 ASP A CA 1
ATOM 701 C C . ASP A 1 91 ? 4.515 5.416 4.571 1.00 93.00 91 ASP A C 1
ATOM 703 O O . ASP A 1 91 ? 4.263 4.921 3.471 1.00 93.00 91 ASP A O 1
ATOM 707 N N . THR A 1 92 ? 5.443 4.899 5.383 1.00 94.94 92 THR A N 1
ATOM 708 C CA . THR A 1 92 ? 6.262 3.738 5.023 1.00 94.94 92 THR A CA 1
ATOM 709 C C . THR A 1 92 ? 5.406 2.476 4.861 1.00 94.94 92 THR A C 1
ATOM 711 O O . THR A 1 92 ? 5.613 1.716 3.910 1.00 94.94 92 THR A O 1
ATOM 714 N N . PHE A 1 93 ? 4.420 2.256 5.737 1.00 96.88 93 PHE A N 1
ATOM 715 C CA . PHE A 1 93 ? 3.468 1.149 5.602 1.00 96.88 93 PHE A CA 1
ATOM 716 C C . PHE A 1 93 ? 2.578 1.296 4.367 1.00 96.88 93 PHE A C 1
ATOM 718 O O . PHE A 1 93 ? 2.420 0.330 3.616 1.00 96.88 93 PHE A O 1
ATOM 725 N N . LYS A 1 94 ? 2.043 2.497 4.117 1.00 96.81 94 LYS A N 1
ATOM 726 C CA . LYS A 1 94 ? 1.201 2.786 2.944 1.00 96.81 94 LYS A CA 1
ATOM 727 C C . LYS A 1 94 ? 1.958 2.546 1.636 1.00 96.81 94 LYS A C 1
ATOM 729 O O . LYS A 1 94 ? 1.428 1.920 0.717 1.00 96.81 94 LYS A O 1
ATOM 734 N N . ASP A 1 95 ? 3.221 2.958 1.565 1.00 95.81 95 ASP A N 1
ATOM 735 C CA . ASP A 1 95 ? 4.073 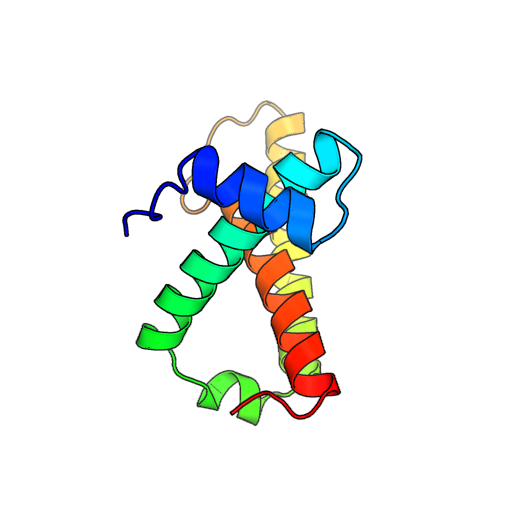2.703 0.403 1.00 95.81 95 ASP A CA 1
ATOM 736 C C . ASP A 1 95 ? 4.355 1.219 0.191 1.00 95.81 95 ASP A C 1
ATOM 738 O O . ASP A 1 95 ? 4.269 0.735 -0.938 1.00 95.81 95 ASP A O 1
ATOM 742 N N . ALA A 1 96 ? 4.655 0.476 1.256 1.00 97.75 96 ALA A N 1
ATOM 743 C CA . ALA A 1 96 ? 4.859 -0.964 1.153 1.00 97.75 96 ALA A CA 1
ATOM 744 C C . ALA A 1 96 ? 3.588 -1.689 0.678 1.00 97.75 96 ALA A C 1
ATOM 746 O O . ALA A 1 96 ? 3.667 -2.540 -0.212 1.00 97.75 96 ALA A O 1
ATOM 747 N N . ALA A 1 97 ? 2.417 -1.312 1.203 1.00 98.12 97 ALA A N 1
ATOM 748 C CA . ALA A 1 97 ? 1.130 -1.842 0.758 1.00 98.12 97 ALA A CA 1
ATOM 749 C C . ALA A 1 97 ? 0.889 -1.555 -0.734 1.00 98.12 97 ALA A C 1
ATOM 751 O O . ALA A 1 97 ? 0.559 -2.464 -1.499 1.00 98.12 97 ALA A O 1
ATOM 752 N N . ASN A 1 98 ? 1.133 -0.319 -1.176 1.00 98.00 98 ASN A N 1
ATOM 753 C CA . ASN A 1 98 ? 0.999 0.063 -2.579 1.00 98.00 98 ASN A CA 1
ATOM 754 C C . ASN A 1 98 ? 1.981 -0.688 -3.485 1.00 98.00 98 ASN A C 1
ATOM 756 O O . ASN A 1 98 ? 1.566 -1.198 -4.524 1.00 98.00 98 ASN A O 1
ATOM 760 N N . TYR A 1 99 ? 3.249 -0.848 -3.100 1.00 97.94 99 TYR A N 1
ATOM 761 C CA . TYR A 1 99 ? 4.201 -1.632 -3.894 1.00 97.94 99 TYR A CA 1
ATOM 762 C C . TYR A 1 99 ? 3.806 -3.104 -4.005 1.00 97.94 99 TYR A C 1
ATOM 764 O O . TYR A 1 99 ? 3.916 -3.678 -5.090 1.00 97.94 99 TYR A O 1
ATOM 772 N N . ALA A 1 100 ? 3.287 -3.708 -2.935 1.00 98.12 100 ALA A N 1
ATOM 773 C CA . ALA A 1 100 ? 2.761 -5.068 -2.995 1.00 98.12 100 ALA A CA 1
ATOM 774 C C . ALA A 1 100 ? 1.566 -5.173 -3.963 1.00 98.12 100 ALA A C 1
ATOM 776 O O . ALA A 1 100 ? 1.524 -6.082 -4.796 1.00 98.12 100 ALA A O 1
ATOM 777 N N . MET A 1 101 ? 0.632 -4.216 -3.922 1.00 98.31 101 MET A N 1
ATOM 778 C CA . MET A 1 101 ? -0.499 -4.162 -4.859 1.00 98.31 101 MET A CA 1
ATOM 779 C C . MET A 1 101 ? -0.051 -3.939 -6.312 1.00 98.31 101 MET A C 1
ATOM 781 O O . MET A 1 101 ? -0.563 -4.607 -7.210 1.00 98.31 101 MET A O 1
ATOM 785 N N . ILE A 1 102 ? 0.947 -3.086 -6.562 1.00 97.81 102 ILE A N 1
ATOM 786 C CA . ILE A 1 102 ? 1.553 -2.916 -7.894 1.00 97.81 102 ILE A CA 1
ATOM 787 C C . ILE A 1 102 ? 2.175 -4.233 -8.377 1.00 97.81 102 ILE A C 1
ATOM 789 O O . ILE A 1 102 ? 1.989 -4.616 -9.532 1.00 97.81 102 ILE A O 1
ATOM 793 N N . GLY A 1 103 ? 2.856 -4.972 -7.496 1.00 97.88 103 GLY A N 1
ATOM 794 C CA . GLY A 1 103 ? 3.363 -6.313 -7.796 1.00 97.88 103 GLY A CA 1
ATOM 795 C C . GLY A 1 103 ? 2.256 -7.273 -8.242 1.00 97.88 103 GLY A C 1
ATOM 796 O O . GLY A 1 103 ? 2.421 -7.988 -9.229 1.00 97.88 103 GLY A O 1
ATOM 797 N N . LEU A 1 104 ? 1.089 -7.240 -7.587 1.00 98.25 104 LEU A N 1
ATOM 798 C CA . LEU A 1 104 ? -0.079 -8.024 -8.008 1.00 98.25 104 LEU A CA 1
ATOM 799 C C . LEU A 1 104 ? -0.614 -7.586 -9.378 1.00 98.25 104 LEU A C 1
ATOM 801 O O . LEU A 1 104 ? -0.997 -8.443 -10.176 1.00 98.25 104 LEU A O 1
ATOM 805 N N . LEU A 1 105 ? -0.632 -6.283 -9.674 1.00 97.75 105 LEU A N 1
ATOM 806 C CA . LEU A 1 105 ? -1.029 -5.773 -10.991 1.00 97.75 105 LEU A CA 1
ATOM 807 C C . LEU A 1 105 ? -0.077 -6.257 -12.088 1.00 97.75 105 LEU A C 1
ATOM 809 O O . LEU A 1 105 ? -0.545 -6.730 -13.123 1.00 97.75 105 LEU A O 1
ATOM 813 N N . LEU A 1 106 ? 1.237 -6.205 -11.853 1.00 97.12 106 LEU A N 1
ATOM 814 C CA . LEU A 1 106 ? 2.246 -6.746 -12.768 1.00 97.12 106 LEU A CA 1
ATOM 815 C C . LEU A 1 106 ? 2.048 -8.247 -12.983 1.00 97.12 106 LEU A C 1
ATOM 817 O O . LEU A 1 106 ? 1.945 -8.691 -14.126 1.00 97.12 106 LEU A O 1
ATOM 821 N N . LYS A 1 107 ? 1.901 -9.015 -11.897 1.00 96.88 107 LYS A N 1
ATOM 822 C CA . LYS A 1 107 ? 1.723 -10.472 -11.959 1.00 96.88 107 LYS A CA 1
ATOM 823 C C . LYS A 1 107 ? 0.493 -10.883 -12.767 1.00 96.88 107 LYS A C 1
ATOM 825 O O . LYS A 1 107 ? 0.494 -11.929 -13.411 1.00 96.88 107 LYS A O 1
ATOM 830 N N . ARG A 1 108 ? -0.558 -10.063 -12.718 1.00 97.69 108 ARG A N 1
ATOM 831 C CA . ARG A 1 108 ? -1.825 -10.262 -13.437 1.00 97.69 108 ARG A CA 1
ATOM 832 C C . ARG A 1 108 ? -1.831 -9.661 -14.847 1.00 97.69 108 ARG A C 1
ATOM 834 O O . ARG A 1 108 ? -2.841 -9.786 -15.531 1.00 97.69 108 ARG A O 1
ATOM 841 N N . GLY A 1 109 ? -0.757 -8.997 -15.283 1.00 95.81 109 GLY A N 1
ATOM 842 C CA . GLY A 1 109 ? -0.703 -8.314 -16.581 1.00 95.81 109 GLY A CA 1
ATOM 843 C C . GLY A 1 109 ? -1.641 -7.104 -16.686 1.00 95.81 109 GLY A C 1
ATOM 844 O O . GLY A 1 109 ? -2.089 -6.761 -17.777 1.00 95.81 109 GLY A O 1
ATOM 845 N N . LEU A 1 110 ? -1.978 -6.478 -15.555 1.00 96.19 110 LEU A N 1
ATOM 846 C CA . LEU A 1 110 ? -2.901 -5.339 -15.470 1.00 96.19 110 LEU A CA 1
ATOM 847 C C . LEU A 1 110 ? -2.190 -3.980 -15.423 1.00 96.19 110 LEU A C 1
ATOM 849 O O . LEU A 1 110 ? -2.852 -2.956 -15.574 1.00 96.19 110 LEU A O 1
ATOM 853 N N . TRP A 1 111 ? -0.870 -3.960 -15.212 1.00 94.81 111 TRP A N 1
ATOM 854 C CA . TRP A 1 111 ? -0.070 -2.732 -15.226 1.00 94.81 111 TRP A CA 1
ATOM 855 C C . TRP A 1 111 ? 0.025 -2.152 -16.645 1.00 94.81 111 TRP A C 1
ATOM 857 O O . TRP A 1 111 ? 0.353 -2.885 -17.581 1.00 94.81 111 TRP A O 1
ATOM 867 N N . LYS A 1 112 ? -0.269 -0.857 -16.803 1.00 85.31 112 LYS A N 1
ATOM 868 C CA . LYS A 1 112 ? -0.305 -0.147 -18.091 1.00 85.31 112 LYS A CA 1
ATOM 869 C C . LYS A 1 112 ? 0.263 1.245 -17.939 1.00 85.31 112 LYS A C 1
ATOM 871 O O . LYS A 1 112 ? -0.129 1.897 -16.949 1.00 85.31 112 LYS A O 1
#